Protein AF-A0A060YXT7-F1 (afdb_monomer)

Mean predicted aligned error: 3.17 Å

Solvent-accessible surface area (backbone atoms only — not comparable to full-atom values): 7784 Å² total; per-residue (Å²): 127,69,79,85,50,70,46,75,45,63,70,66,56,77,71,50,42,28,52,47,54,30,53,43,22,72,72,64,29,36,33,35,45,28,42,85,32,51,57,59,64,80,64,92,76,74,60,38,54,66,38,23,59,58,60,94,73,74,46,71,69,54,76,72,32,51,66,27,54,77,49,66,49,76,41,73,62,60,91,90,39,49,91,86,47,39,45,67,60,43,52,62,45,53,52,31,40,49,48,43,72,72,46,60,71,86,78,42,64,51,61,78,76,43,47,66,55,53,52,53,50,45,54,51,39,51,76,70,57,62,62,69,122

Sequence (133 aa):
IPVDTVLHIWKGSPGQIQQELSSITLAGYRVILAAPWYINHIDYGQDWEKYYTIQPLNFTGTEQQKKLVIGGEVCMWGEYVDATNLSPRLWPRASAAGERLWSDERMTSSVIDAFPRLVDFRCRLLRYRVMLI

Foldseek 3Di:
DPLADEAEAQDDDPVVLQVVLAVCLVVVAAYAYANQQALLDDDPDPPLLSLLQDDNQPHDDDPSSSVSDQFYDHDNDPPPDDPVCPQVSCPPSVVSNVCCRPDDSVVRNDPPVVVVVSVVVRVVCVVVVSRDD

Radius of gyration: 16.1 Å; Cα contacts (8 Å, |Δi|>4): 166; chains: 1; bounding box: 44×29×44 Å

Nearest PDB structures (foldseek):
  1np0-assembly1_D  TM=9.816E-01  e=1.703E-13  Homo sapiens
  1o7a-assembly3_E  TM=9.827E-01  e=1.770E-12  Homo sapiens
  2gjx-assembly1_A  TM=9.647E-01  e=1.569E-12  Homo sapiens
  2gjx-assembly1_B  TM=9.795E-01  e=3.425E-12  Homo sapiens
  2gjx-assembly2_C  TM=9.845E-01  e=4.354E-12  Homo sapiens

InterPro domains:
  IPR015883 Beta-hexosaminidase, catalytic domain [PF00728] (4-104)
  IPR017853 Glycoside hydrolase superfamily [SSF51445] (2-130)
  IPR025705 Beta-hexosaminidase [PR00738] (69-85)
  IPR025705 Beta-hexosaminidase [PR00738] (86-103)
  IPR025705 Beta-hexosaminidase [PTHR22600] (4-128)

Secondary structure (DSSP, 8-state):
--TTPEEEE----HHHHHHHHHHHHHTT-EEEE-GGGBTTS--SS-THHHHHT--TT-SS--HHHHTTEEEE--B--STT--TTTHHHHHTTHHHHHHHHHHS-TTTSS-HHHHHHHHHHHHHHHHHTTTT--

Structure (mmCIF, N/CA/C/O backbone):
data_AF-A0A060YXT7-F1
#
_entry.id   AF-A0A060YXT7-F1
#
loop_
_atom_site.group_PDB
_atom_site.id
_atom_site.type_symbol
_atom_site.label_atom_id
_atom_site.label_alt_id
_atom_site.label_comp_id
_atom_site.label_asym_id
_atom_site.label_entity_id
_atom_site.label_seq_id
_atom_site.pdbx_PDB_ins_code
_atom_site.Cartn_x
_atom_site.Cartn_y
_atom_site.Cartn_z
_atom_site.occupancy
_atom_site.B_iso_or_equiv
_atom_site.auth_seq_id
_atom_site.auth_comp_id
_atom_site.auth_asym_id
_atom_site.auth_atom_id
_atom_site.pdbx_PDB_model_num
ATOM 1 N N . ILE A 1 1 ? -25.710 2.274 5.839 1.00 86.2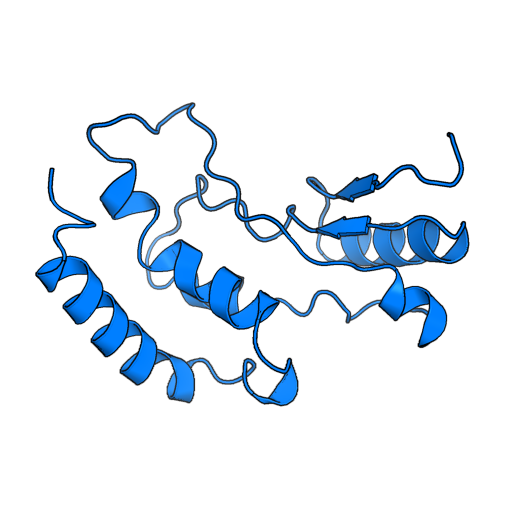5 1 ILE A N 1
ATOM 2 C CA . ILE A 1 1 ? -24.846 1.324 5.101 1.00 86.25 1 ILE A CA 1
ATOM 3 C C . ILE A 1 1 ? -24.914 -0.000 5.861 1.00 86.25 1 ILE A C 1
ATOM 5 O O . ILE A 1 1 ? -24.933 0.071 7.087 1.00 86.25 1 ILE A O 1
ATOM 9 N N . PRO A 1 2 ? -25.065 -1.164 5.205 1.00 94.81 2 PRO A N 1
ATOM 10 C CA . PRO A 1 2 ? -25.041 -2.462 5.887 1.00 94.81 2 PRO A CA 1
ATOM 11 C C . PRO A 1 2 ? -23.785 -2.629 6.752 1.00 94.81 2 PRO A C 1
ATOM 13 O O . PRO A 1 2 ? -22.705 -2.204 6.345 1.00 94.81 2 PRO A O 1
ATOM 16 N N . VAL A 1 3 ? -23.922 -3.224 7.939 1.00 90.81 3 VAL A N 1
ATOM 17 C CA . VAL A 1 3 ? -22.862 -3.277 8.972 1.00 90.81 3 VAL A CA 1
ATOM 18 C C . VAL A 1 3 ? -21.599 -4.029 8.542 1.00 90.81 3 VAL A C 1
ATOM 20 O O . VAL A 1 3 ? -20.523 -3.814 9.087 1.00 90.81 3 VAL A O 1
ATOM 23 N N . ASP A 1 4 ? -21.718 -4.907 7.556 1.00 95.19 4 ASP A N 1
ATOM 24 C CA . ASP A 1 4 ? -20.645 -5.717 6.990 1.00 95.19 4 ASP A CA 1
ATOM 25 C C . ASP A 1 4 ? -19.914 -5.032 5.825 1.00 95.19 4 ASP A C 1
ATOM 27 O O . ASP A 1 4 ? -18.903 -5.556 5.347 1.00 95.19 4 ASP A O 1
ATOM 31 N N . THR A 1 5 ? -20.381 -3.857 5.394 1.00 98.12 5 THR A N 1
ATOM 32 C CA . THR A 1 5 ? -19.780 -3.114 4.282 1.00 98.12 5 THR A CA 1
ATOM 33 C C . THR A 1 5 ? -18.339 -2.728 4.604 1.00 98.12 5 THR A C 1
ATOM 35 O O . THR A 1 5 ? -18.035 -2.226 5.687 1.00 98.12 5 THR A O 1
ATOM 38 N N . VAL A 1 6 ? -17.451 -2.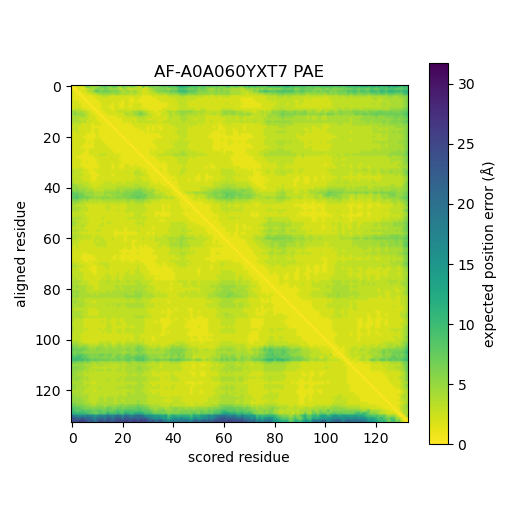939 3.632 1.00 98.12 6 VAL A N 1
ATOM 39 C CA . VAL A 1 6 ? -16.069 -2.457 3.670 1.00 98.12 6 VAL A CA 1
ATOM 40 C C . VAL A 1 6 ? -16.009 -1.127 2.933 1.00 98.12 6 VAL A C 1
ATOM 42 O O . VAL A 1 6 ? -16.436 -1.034 1.783 1.00 98.12 6 VAL A O 1
ATOM 45 N N . LEU A 1 7 ? -15.492 -0.096 3.594 1.00 98.06 7 LEU A N 1
ATOM 46 C CA . LEU A 1 7 ? -15.296 1.214 2.983 1.00 98.06 7 LEU A CA 1
ATOM 47 C C . LEU A 1 7 ? -13.894 1.315 2.379 1.00 98.06 7 LEU A C 1
ATOM 49 O O . LEU A 1 7 ? -12.935 0.751 2.903 1.00 98.06 7 LEU A O 1
ATOM 53 N N . HIS A 1 8 ? -13.776 2.036 1.268 1.00 97.94 8 HIS A N 1
ATOM 54 C CA . HIS A 1 8 ? -12.527 2.175 0.529 1.00 97.94 8 HIS A CA 1
ATOM 55 C C . HIS A 1 8 ? -12.113 3.647 0.450 1.00 97.94 8 HIS A C 1
ATOM 57 O O . HIS A 1 8 ? -12.791 4.448 -0.199 1.00 97.94 8 HIS A O 1
ATOM 63 N N . ILE A 1 9 ? -11.012 4.010 1.115 1.00 97.94 9 ILE A N 1
ATOM 64 C CA . ILE A 1 9 ? -10.499 5.388 1.129 1.00 97.94 9 ILE A CA 1
ATOM 65 C C . ILE A 1 9 ? -9.512 5.560 -0.024 1.00 97.94 9 ILE A C 1
ATOM 67 O O . ILE A 1 9 ? -8.370 5.101 0.039 1.00 97.94 9 ILE A O 1
ATOM 71 N N . TRP A 1 10 ? -9.946 6.270 -1.063 1.00 96.81 10 TRP A N 1
ATOM 72 C CA . TRP A 1 10 ? -9.173 6.491 -2.290 1.00 96.81 10 TRP A CA 1
ATOM 73 C C . TRP A 1 10 ? -8.783 7.960 -2.530 1.00 96.81 10 TRP A C 1
ATOM 75 O O . TRP A 1 10 ? -8.006 8.257 -3.432 1.00 96.81 10 TRP A O 1
ATOM 85 N N . LYS A 1 11 ? -9.286 8.894 -1.714 1.00 93.94 11 LYS A N 1
ATOM 86 C CA . LYS A 1 11 ? -9.037 10.336 -1.838 1.00 93.94 11 LYS A CA 1
ATOM 87 C C . LYS A 1 11 ? -8.760 10.955 -0.470 1.00 93.94 11 LYS A C 1
ATOM 89 O O . LYS A 1 11 ? -9.291 10.500 0.532 1.00 93.94 11 LYS A O 1
ATOM 94 N N . GLY A 1 12 ? -7.984 12.034 -0.459 1.00 93.94 12 GLY A N 1
ATOM 95 C CA . GLY A 1 12 ? -7.776 12.889 0.708 1.00 93.94 12 GLY A CA 1
ATOM 96 C C . GLY A 1 12 ? -6.316 13.303 0.850 1.00 93.94 12 GLY A C 1
ATOM 97 O O . GLY A 1 12 ? -5.416 12.615 0.376 1.00 93.94 12 GLY A O 1
ATOM 98 N N . SER A 1 13 ? -6.072 14.439 1.499 1.00 94.75 13 SER A N 1
ATOM 99 C CA . SER A 1 13 ? -4.741 14.761 2.018 1.00 94.75 13 SER A CA 1
ATOM 100 C C . SER A 1 13 ? -4.390 13.834 3.195 1.00 94.75 13 SER A C 1
ATOM 102 O O . SER A 1 13 ? -5.297 13.243 3.786 1.00 94.75 13 SER A O 1
ATOM 104 N N . PRO A 1 14 ? -3.112 13.721 3.605 1.00 92.81 14 PRO A N 1
ATOM 105 C CA . PRO A 1 14 ? -2.725 12.856 4.724 1.00 92.81 14 PRO A CA 1
ATOM 106 C C . PRO A 1 14 ? -3.550 13.077 6.003 1.00 92.81 14 PRO A C 1
ATOM 108 O O . PRO A 1 14 ? -4.004 12.116 6.616 1.00 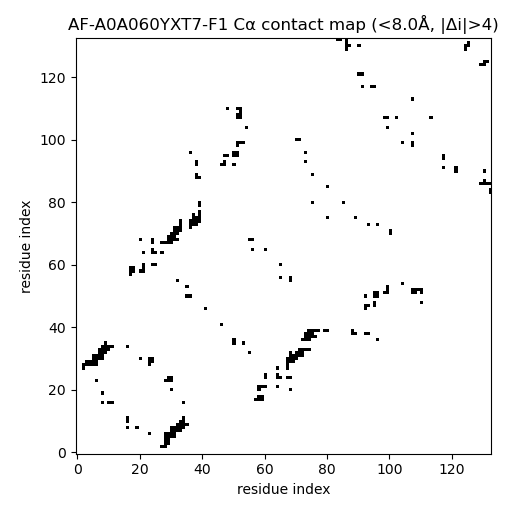92.81 14 PRO A O 1
ATOM 111 N N . GLY A 1 15 ? -3.829 14.335 6.366 1.00 94.62 15 GLY A N 1
ATOM 112 C CA . GLY A 1 15 ? -4.661 14.649 7.533 1.00 94.62 15 GLY A CA 1
ATOM 113 C C . GLY A 1 15 ? -6.133 14.261 7.358 1.00 94.62 15 GLY A C 1
ATOM 114 O O . GLY A 1 15 ? -6.757 13.783 8.301 1.00 94.62 15 GLY A O 1
ATOM 115 N N . GLN A 1 16 ? -6.683 14.408 6.148 1.00 96.88 16 GLN A N 1
ATOM 116 C CA . GLN A 1 16 ? -8.056 13.983 5.847 1.00 96.88 16 GLN A CA 1
ATOM 117 C C . GLN A 1 16 ? -8.188 12.459 5.904 1.00 96.88 16 GLN A C 1
ATOM 119 O O . GLN A 1 16 ? -9.132 11.958 6.503 1.00 96.88 16 GLN A O 1
ATOM 124 N N . ILE A 1 17 ? -7.206 11.730 5.367 1.00 97.12 17 ILE A N 1
ATOM 125 C CA . ILE A 1 17 ? -7.165 10.263 5.414 1.00 97.12 17 ILE A CA 1
ATOM 126 C C . ILE A 1 17 ? -7.178 9.775 6.866 1.00 97.12 17 ILE A C 1
ATOM 128 O O . ILE A 1 17 ? -7.953 8.888 7.210 1.00 97.12 17 ILE A O 1
ATOM 132 N N . GLN A 1 18 ? -6.366 10.375 7.742 1.00 97.12 18 GLN A N 1
ATOM 133 C CA . GLN A 1 18 ? -6.333 10.015 9.165 1.00 97.12 18 GLN A CA 1
ATOM 134 C C . GLN A 1 18 ? -7.671 10.282 9.867 1.00 97.12 18 GLN A C 1
ATOM 136 O O . GLN A 1 18 ? -8.136 9.458 10.659 1.00 97.12 18 GLN A O 1
ATOM 141 N N . GLN A 1 19 ? -8.305 11.419 9.573 1.00 97.56 19 GLN A N 1
ATOM 142 C CA . GLN A 1 19 ? -9.622 11.764 10.117 1.00 97.56 19 GLN A CA 1
ATOM 143 C C . GLN A 1 19 ? -10.712 10.803 9.629 1.00 97.56 19 GLN A C 1
ATOM 145 O O . GLN A 1 19 ? -11.580 10.400 10.408 1.00 97.56 19 GLN A O 1
ATOM 150 N N . GLU A 1 20 ? -10.657 10.407 8.359 1.00 97.62 20 GLU A N 1
ATOM 151 C CA . GLU A 1 20 ? -11.619 9.497 7.746 1.00 97.62 20 GLU A CA 1
ATOM 152 C C . GLU A 1 20 ? -11.447 8.066 8.268 1.00 97.62 20 GLU A C 1
ATOM 154 O O . GLU A 1 20 ? -12.431 7.453 8.676 1.00 97.62 20 GLU A O 1
ATOM 159 N N . LEU A 1 21 ? -10.206 7.581 8.405 1.00 98.00 21 LEU A N 1
ATOM 160 C CA . LEU A 1 21 ? -9.894 6.320 9.090 1.00 98.00 21 LEU A CA 1
ATOM 161 C C . LEU A 1 21 ? -10.443 6.308 10.521 1.00 98.00 21 LEU A C 1
ATOM 163 O O . LEU A 1 21 ? -11.116 5.355 10.917 1.00 98.00 21 LEU A O 1
ATOM 167 N N . SER A 1 22 ? -10.212 7.378 11.288 1.00 98.12 22 SER A N 1
ATOM 168 C CA . SER A 1 22 ? -10.730 7.496 12.656 1.00 98.12 22 SER A CA 1
ATOM 169 C C . SER A 1 22 ? -12.261 7.436 12.686 1.00 98.12 22 SER A C 1
ATOM 171 O O . SER A 1 22 ? -12.838 6.652 13.438 1.00 98.12 22 SER A O 1
ATOM 173 N N . SER A 1 23 ? -12.925 8.192 11.809 1.00 97.88 23 SER A N 1
ATOM 174 C CA . SER A 1 23 ? -14.389 8.286 11.752 1.00 97.88 23 SER A CA 1
ATOM 175 C C . SER A 1 23 ? -15.047 6.973 11.312 1.00 97.88 23 SER A C 1
ATOM 177 O O . SER A 1 23 ? -16.016 6.526 11.927 1.00 97.88 23 SER A O 1
ATOM 179 N N . ILE A 1 24 ? -14.501 6.322 10.282 1.00 97.56 24 ILE A N 1
ATOM 180 C CA . ILE A 1 24 ? -15.011 5.057 9.735 1.00 97.56 24 ILE A CA 1
ATOM 181 C C . ILE A 1 24 ? -14.875 3.925 10.753 1.00 97.56 24 ILE A C 1
ATOM 183 O O . ILE A 1 24 ? -15.833 3.189 11.006 1.00 97.56 24 ILE A O 1
ATOM 187 N N . THR A 1 25 ? -13.698 3.810 11.370 1.00 98.00 25 THR A N 1
ATOM 188 C CA . THR A 1 25 ? -13.435 2.765 12.365 1.00 98.00 25 THR A CA 1
ATOM 189 C C . THR A 1 25 ? -14.175 3.028 13.677 1.00 98.00 25 THR A C 1
ATOM 191 O O . THR A 1 25 ? -14.613 2.077 14.320 1.00 98.00 25 THR A O 1
ATOM 194 N N . LEU A 1 26 ? -14.398 4.294 14.066 1.00 97.88 26 LEU A N 1
ATOM 195 C CA . LEU A 1 26 ? -15.266 4.653 15.199 1.00 97.88 26 LEU A CA 1
ATOM 196 C C . LEU A 1 26 ? -16.719 4.227 14.962 1.00 97.88 26 LEU A C 1
ATOM 198 O O . LEU A 1 26 ? -17.384 3.760 15.882 1.00 97.88 26 LEU A O 1
ATOM 202 N N . ALA A 1 27 ? -17.192 4.345 13.722 1.00 97.00 27 ALA A N 1
ATOM 203 C CA . ALA A 1 27 ? -18.511 3.874 13.312 1.00 97.00 27 ALA A CA 1
ATOM 204 C C . ALA A 1 27 ? -18.603 2.338 13.170 1.00 97.00 27 ALA A C 1
ATOM 206 O O . ALA A 1 27 ? -19.678 1.821 12.871 1.00 97.00 27 ALA A O 1
ATOM 207 N N . GLY A 1 28 ? -17.505 1.606 13.404 1.00 97.50 28 GLY A N 1
ATOM 208 C CA . GLY A 1 28 ? -17.469 0.142 13.435 1.00 97.50 28 GLY A CA 1
ATOM 209 C C . GLY A 1 28 ? -17.305 -0.536 12.073 1.00 97.50 28 GLY A C 1
ATOM 210 O O . GLY A 1 28 ? -17.425 -1.758 11.994 1.00 97.50 28 GLY A O 1
ATOM 211 N N . TYR A 1 29 ? -17.020 0.216 11.008 1.00 98.38 29 TYR A N 1
ATOM 212 C CA . TYR A 1 29 ? -16.846 -0.351 9.670 1.00 98.38 29 TYR A CA 1
ATOM 213 C C . TYR A 1 29 ? -15.400 -0.762 9.410 1.00 98.38 29 TYR A C 1
ATOM 215 O O . TYR A 1 29 ? -14.449 -0.119 9.860 1.00 98.38 29 TYR A O 1
ATOM 223 N N . ARG A 1 30 ? -15.246 -1.824 8.617 1.00 98.38 30 ARG A N 1
ATOM 224 C CA . ARG A 1 30 ? -13.949 -2.232 8.070 1.00 98.38 30 ARG A CA 1
ATOM 225 C C . ARG A 1 30 ? -13.543 -1.298 6.939 1.00 98.38 30 ARG A C 1
ATOM 227 O O . ARG A 1 30 ? -14.400 -0.815 6.196 1.00 98.38 30 ARG A O 1
ATOM 234 N N . VAL A 1 31 ? -12.242 -1.088 6.779 1.00 98.19 31 VAL A N 1
ATOM 235 C CA . VAL A 1 31 ? -11.707 -0.140 5.801 1.00 98.19 31 VAL A CA 1
ATOM 236 C C . VAL A 1 31 ? -10.467 -0.664 5.084 1.00 98.19 31 VAL A C 1
ATOM 238 O O . VAL A 1 31 ? -9.613 -1.317 5.688 1.00 98.19 31 VAL A O 1
ATOM 241 N N . ILE A 1 32 ? -10.382 -0.358 3.791 1.00 98.19 32 ILE A N 1
ATOM 242 C CA . ILE A 1 32 ? -9.211 -0.557 2.932 1.00 98.19 32 ILE A CA 1
ATOM 243 C C . ILE A 1 32 ? -8.686 0.824 2.521 1.00 98.19 32 ILE A C 1
ATOM 245 O O . ILE A 1 32 ? -9.463 1.711 2.150 1.00 98.19 32 ILE A O 1
ATOM 249 N N . LEU A 1 33 ? -7.368 1.011 2.598 1.00 98.06 33 LEU A N 1
ATOM 250 C CA . LEU A 1 33 ? -6.693 2.259 2.240 1.00 98.06 33 LEU A CA 1
ATOM 251 C C . LEU A 1 33 ? -6.028 2.157 0.860 1.00 98.06 33 LEU A C 1
ATOM 253 O O . LEU A 1 33 ? -5.189 1.289 0.651 1.00 98.06 33 LEU A O 1
ATOM 257 N N . ALA A 1 34 ? -6.325 3.083 -0.049 1.00 97.56 34 ALA A N 1
ATOM 258 C CA . ALA A 1 34 ? -5.658 3.174 -1.354 1.00 97.56 34 ALA A CA 1
ATOM 259 C C . ALA A 1 34 ? -5.131 4.567 -1.697 1.00 97.56 34 ALA A C 1
ATOM 261 O O . ALA A 1 34 ? -4.216 4.688 -2.508 1.00 97.56 34 ALA A O 1
ATOM 262 N N . ALA A 1 35 ? -5.675 5.620 -1.076 1.00 96.88 35 ALA A N 1
ATOM 263 C CA . ALA A 1 35 ? -5.357 7.011 -1.408 1.00 96.88 35 ALA A CA 1
ATOM 264 C C . ALA A 1 35 ? -3.843 7.328 -1.515 1.00 96.88 35 ALA A C 1
ATOM 266 O O . ALA A 1 35 ? -3.461 8.045 -2.439 1.00 96.88 35 ALA A O 1
ATOM 267 N N . PRO A 1 36 ? -2.952 6.793 -0.651 1.00 96.19 36 PRO A N 1
ATOM 268 C CA . PRO A 1 36 ? -1.511 7.047 -0.758 1.00 96.19 36 PRO A CA 1
ATOM 269 C C . PRO A 1 36 ? -0.789 6.254 -1.861 1.00 96.19 36 PRO A C 1
ATOM 271 O O . PRO A 1 36 ? 0.356 6.568 -2.185 1.00 96.19 36 PRO A O 1
ATOM 274 N N . TRP A 1 37 ? -1.415 5.217 -2.423 1.00 97.31 37 TRP A N 1
ATOM 275 C CA . TRP A 1 37 ? -0.799 4.256 -3.347 1.00 97.31 37 TRP A CA 1
ATOM 276 C C . TRP A 1 37 ? -1.341 4.372 -4.776 1.00 97.31 37 TRP A C 1
ATOM 278 O O . TRP A 1 37 ? -1.515 3.380 -5.485 1.00 97.31 37 TRP A O 1
ATOM 288 N N . TYR A 1 38 ? -1.572 5.607 -5.221 1.00 96.75 38 TYR A N 1
ATOM 289 C CA . TYR A 1 38 ? -1.888 5.931 -6.612 1.00 96.75 38 TYR A CA 1
ATOM 290 C C . TYR A 1 38 ? -0.603 6.009 -7.432 1.00 96.75 38 TYR A C 1
ATOM 292 O O . TYR A 1 38 ? -0.001 7.067 -7.605 1.00 96.75 38 TYR A O 1
ATOM 300 N N . ILE A 1 39 ? -0.160 4.860 -7.930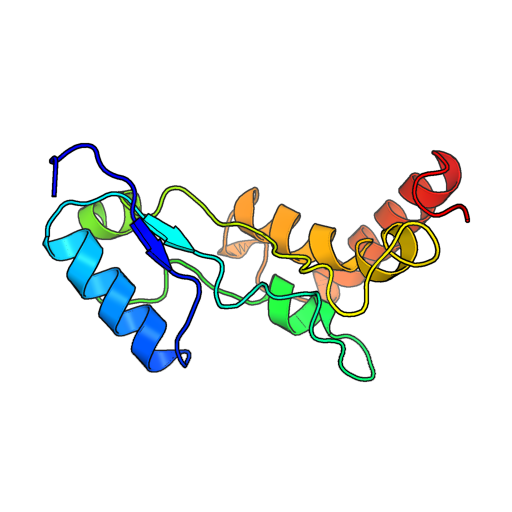 1.00 96.19 39 ILE A N 1
ATOM 301 C CA . ILE A 1 39 ? 1.116 4.745 -8.643 1.00 96.19 39 ILE A CA 1
ATOM 302 C C . ILE A 1 39 ? 1.003 5.102 -10.130 1.00 96.19 39 ILE A C 1
ATOM 304 O O . ILE A 1 39 ? 2.021 5.223 -10.812 1.00 96.19 39 ILE A O 1
ATOM 308 N N . ASN A 1 40 ? -0.205 5.317 -10.657 1.00 94.38 40 ASN A N 1
ATOM 309 C CA . ASN A 1 40 ? -0.389 5.950 -11.968 1.00 94.38 40 ASN A CA 1
ATOM 310 C C . ASN A 1 40 ? 0.161 7.391 -11.991 1.00 94.38 40 ASN A C 1
ATOM 312 O O . ASN A 1 40 ? 0.577 7.859 -13.051 1.00 94.38 40 ASN A O 1
ATOM 316 N N . HIS A 1 41 ? 0.232 8.059 -10.832 1.00 93.81 41 HIS A N 1
ATOM 317 C CA . HIS A 1 41 ? 0.916 9.339 -10.669 1.00 93.81 41 HIS A CA 1
ATOM 318 C C . HIS A 1 41 ? 2.425 9.072 -10.587 1.00 93.81 41 HIS A C 1
ATOM 320 O O 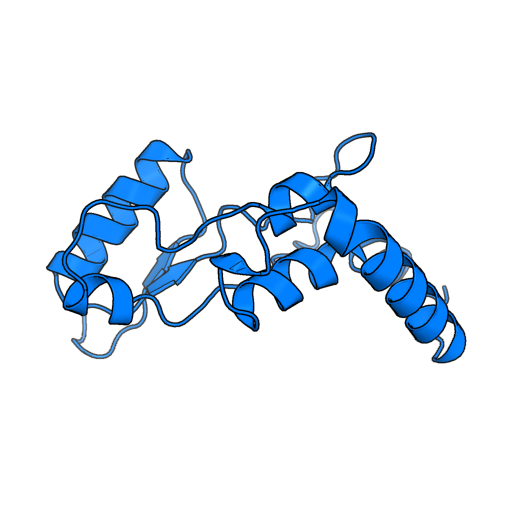. HIS A 1 41 ? 2.912 8.473 -9.627 1.00 93.81 41 HIS A O 1
ATOM 326 N N . ILE A 1 42 ? 3.158 9.473 -11.625 1.00 93.06 42 ILE A N 1
ATOM 327 C CA . ILE A 1 42 ? 4.611 9.306 -11.698 1.00 93.06 42 ILE A CA 1
ATOM 328 C C . ILE A 1 42 ? 5.310 10.593 -11.261 1.00 93.06 42 ILE A C 1
ATOM 330 O O . ILE A 1 42 ? 4.926 11.678 -11.689 1.00 93.06 42 ILE A O 1
ATOM 334 N N . ASP A 1 43 ? 6.358 10.450 -10.455 1.00 93.00 43 ASP A N 1
ATOM 335 C CA . ASP A 1 43 ? 7.245 11.539 -10.046 1.00 93.00 43 ASP A CA 1
ATOM 336 C C . ASP A 1 43 ? 8.687 11.204 -10.444 1.00 93.00 43 ASP A C 1
ATOM 338 O O . ASP A 1 43 ? 9.054 10.036 -10.591 1.00 93.00 43 ASP A O 1
ATOM 342 N N . TYR A 1 44 ? 9.522 12.227 -10.622 1.00 94.00 44 TYR A N 1
ATOM 343 C CA . TYR A 1 44 ? 10.941 12.024 -10.904 1.00 94.00 44 TYR A CA 1
ATOM 344 C C . TYR A 1 44 ? 11.682 11.480 -9.671 1.00 94.00 44 TYR A C 1
ATOM 346 O O . TYR A 1 44 ? 11.512 11.985 -8.563 1.00 94.00 44 TYR A O 1
ATOM 354 N N . GLY A 1 45 ? 12.564 10.497 -9.877 1.00 94.31 45 GLY A N 1
ATOM 355 C CA . GLY A 1 45 ? 13.400 9.914 -8.825 1.00 94.31 45 GLY A CA 1
ATOM 356 C C . GLY A 1 45 ? 12.826 8.629 -8.221 1.00 94.31 45 GLY A C 1
ATOM 357 O O . GLY A 1 45 ? 12.217 7.818 -8.915 1.00 94.31 45 GLY A O 1
ATOM 358 N N . GLN A 1 46 ? 13.086 8.411 -6.930 1.00 94.50 46 GLN A N 1
ATOM 359 C CA . GLN A 1 46 ? 12.727 7.189 -6.202 1.00 94.50 46 GLN A CA 1
ATOM 360 C C . GLN A 1 46 ? 11.368 7.324 -5.507 1.00 94.50 46 GLN A C 1
ATOM 362 O O . GLN A 1 46 ? 11.250 7.324 -4.285 1.00 94.50 46 GLN A O 1
ATOM 367 N N . ASP A 1 47 ? 10.308 7.421 -6.301 1.00 95.62 47 ASP A N 1
ATOM 368 C CA . ASP A 1 47 ? 8.938 7.565 -5.799 1.00 95.62 47 ASP A CA 1
ATOM 369 C C . ASP A 1 47 ? 8.415 6.306 -5.068 1.00 95.62 47 ASP A C 1
ATOM 371 O O . ASP A 1 47 ? 7.371 6.346 -4.429 1.00 95.62 47 ASP A O 1
ATOM 375 N N . TRP A 1 48 ? 9.136 5.182 -5.105 1.00 96.50 48 TRP A N 1
ATOM 376 C CA . TRP A 1 48 ? 8.795 3.993 -4.322 1.00 96.50 48 TRP A CA 1
ATOM 377 C C . TRP A 1 48 ? 8.953 4.215 -2.808 1.00 96.50 48 TRP A C 1
ATOM 379 O O . TRP A 1 48 ? 8.231 3.602 -2.018 1.00 96.50 48 TRP A O 1
ATOM 389 N N . GLU A 1 49 ? 9.845 5.123 -2.398 1.00 95.94 49 GLU A N 1
ATOM 390 C CA . GLU A 1 49 ? 10.140 5.418 -0.990 1.00 95.94 49 GLU A CA 1
ATOM 391 C C . GLU A 1 49 ? 8.919 6.003 -0.267 1.00 95.94 49 GLU A C 1
ATOM 393 O O . GLU A 1 49 ? 8.605 5.608 0.862 1.00 95.94 49 GLU A O 1
ATOM 398 N N . LYS A 1 50 ? 8.167 6.889 -0.941 1.00 94.25 50 LYS A N 1
ATOM 399 C CA . LYS A 1 50 ? 6.913 7.440 -0.399 1.00 94.25 50 LYS A CA 1
ATOM 400 C C . LYS A 1 50 ? 5.854 6.356 -0.209 1.00 94.25 50 LYS A C 1
ATOM 402 O O . LYS A 1 50 ? 5.141 6.402 0.783 1.00 94.25 50 LYS A O 1
ATOM 407 N N . TYR A 1 51 ? 5.770 5.359 -1.096 1.00 95.56 51 TYR A N 1
ATOM 408 C CA . TYR A 1 51 ? 4.807 4.258 -0.957 1.00 95.56 51 TYR A CA 1
ATOM 409 C C . TYR A 1 51 ? 5.200 3.300 0.172 1.00 95.56 51 TYR A C 1
ATOM 411 O O . TYR A 1 51 ? 4.326 2.793 0.877 1.00 95.56 51 TYR A O 1
ATOM 419 N N . TYR A 1 52 ? 6.503 3.066 0.347 1.00 96.69 52 TYR A N 1
ATOM 420 C CA . TYR A 1 52 ? 7.052 2.179 1.372 1.00 96.69 52 TYR A CA 1
ATOM 421 C C . TYR A 1 52 ? 6.855 2.722 2.794 1.00 96.69 52 TYR A C 1
ATOM 423 O O . TYR A 1 52 ? 6.587 1.964 3.725 1.00 96.69 52 TYR A O 1
ATOM 431 N N . THR A 1 53 ? 6.969 4.040 2.973 1.00 94.56 53 THR A N 1
ATOM 432 C CA . THR A 1 53 ? 6.966 4.702 4.292 1.00 94.56 53 THR A CA 1
ATOM 433 C C . THR A 1 53 ? 5.574 5.059 4.823 1.00 94.56 53 THR A C 1
ATOM 435 O O . THR A 1 53 ? 5.461 5.518 5.959 1.00 94.56 53 THR A O 1
ATOM 438 N N . ILE A 1 54 ? 4.505 4.811 4.057 1.00 94.31 54 ILE A N 1
ATOM 439 C CA . ILE A 1 54 ? 3.121 4.991 4.526 1.00 94.31 54 ILE A CA 1
ATOM 440 C C . ILE A 1 54 ? 2.853 4.112 5.748 1.00 94.31 54 ILE A C 1
ATOM 442 O O . ILE A 1 54 ? 3.105 2.914 5.714 1.00 94.31 54 ILE A O 1
ATOM 446 N N . GLN A 1 55 ? 2.273 4.698 6.797 1.00 94.19 55 GLN A N 1
ATOM 447 C CA . GLN A 1 55 ? 1.831 3.998 8.007 1.00 94.19 55 GLN A CA 1
ATOM 448 C C . GLN A 1 55 ? 0.295 4.022 8.083 1.00 94.19 55 GLN A C 1
ATOM 450 O O . GLN A 1 55 ? -0.278 5.015 8.542 1.00 94.19 55 GLN A O 1
ATOM 455 N N . PRO A 1 56 ? -0.407 2.966 7.626 1.00 94.12 56 PRO A N 1
ATOM 456 C CA . PRO A 1 56 ? -1.873 2.949 7.549 1.00 94.12 56 PRO A CA 1
ATOM 457 C C . PRO A 1 56 ? -2.565 3.066 8.910 1.00 94.12 56 PRO A C 1
ATOM 459 O O . PRO A 1 56 ? -3.715 3.490 8.987 1.00 94.12 56 PRO A O 1
ATOM 462 N N . LEU A 1 57 ? -1.869 2.688 9.986 1.00 95.50 57 LEU A N 1
ATOM 463 C CA . LEU A 1 57 ? -2.395 2.696 11.352 1.00 95.50 57 LEU A CA 1
ATOM 464 C C . LEU A 1 57 ? -2.043 3.973 12.131 1.00 95.50 57 LEU A C 1
ATOM 466 O O . LEU A 1 57 ? -2.407 4.095 13.304 1.00 95.50 57 LEU A O 1
ATOM 470 N N . ASN A 1 58 ? -1.365 4.932 11.491 1.00 94.50 58 ASN A N 1
ATOM 471 C CA . ASN A 1 58 ? -0.993 6.209 12.093 1.00 94.50 58 ASN A CA 1
ATOM 472 C C . ASN A 1 58 ? -2.166 7.206 12.061 1.00 94.50 58 ASN A C 1
ATOM 474 O O . ASN A 1 58 ? -2.139 8.204 11.340 1.00 94.50 58 ASN A O 1
ATOM 478 N N . PHE A 1 59 ? -3.218 6.906 12.824 1.00 96.75 59 PHE A N 1
ATOM 479 C CA . PHE A 1 59 ? -4.374 7.773 13.052 1.00 96.75 59 PHE A CA 1
ATOM 480 C C . PHE A 1 59 ? -4.864 7.656 14.504 1.00 96.75 59 PHE A C 1
ATOM 482 O O . PHE A 1 59 ? -4.558 6.692 15.211 1.00 96.75 59 PHE A O 1
ATOM 489 N N . THR A 1 60 ? -5.643 8.638 14.961 1.00 97.56 60 THR A N 1
ATOM 490 C CA . THR A 1 60 ? -6.220 8.635 16.313 1.00 97.56 60 THR A CA 1
ATOM 491 C C . THR A 1 60 ? -7.324 7.584 16.426 1.00 97.56 60 THR A C 1
ATOM 493 O O . THR A 1 60 ? -8.384 7.723 15.815 1.00 97.56 60 THR A O 1
ATOM 496 N N . GLY A 1 61 ? -7.103 6.554 17.239 1.00 97.12 61 GLY A N 1
ATOM 497 C CA . GLY A 1 61 ? -8.080 5.501 17.508 1.00 97.12 61 GLY A CA 1
ATOM 498 C C . GLY A 1 61 ? -7.550 4.456 18.490 1.00 97.12 61 GLY A C 1
ATOM 499 O O . GLY A 1 61 ? -6.345 4.371 18.737 1.00 97.12 61 GLY A O 1
ATOM 500 N N . THR A 1 62 ? -8.455 3.667 19.063 1.00 98.19 62 THR A N 1
ATOM 501 C CA . THR A 1 62 ? -8.117 2.525 19.923 1.00 98.19 62 THR A CA 1
ATOM 502 C C . THR A 1 62 ? -7.500 1.380 19.118 1.00 98.19 62 THR A C 1
ATOM 504 O O . THR A 1 62 ? -7.643 1.296 17.897 1.00 98.19 62 THR A O 1
ATOM 507 N N . GLU A 1 63 ? -6.862 0.431 19.801 1.00 97.19 63 GLU A N 1
ATOM 508 C CA . GLU A 1 63 ? -6.333 -0.776 19.153 1.00 97.19 63 GLU A CA 1
ATOM 509 C C . GLU A 1 63 ? -7.440 -1.616 18.491 1.00 97.19 63 GLU A C 1
ATOM 511 O O . GLU A 1 63 ? -7.211 -2.259 17.470 1.00 97.19 63 GLU A O 1
ATOM 516 N N . GLN A 1 64 ? -8.668 -1.586 19.021 1.00 97.75 64 GLN A N 1
ATOM 517 C CA . GLN A 1 64 ? -9.833 -2.221 18.399 1.00 97.75 64 GLN A CA 1
ATOM 518 C C . GLN A 1 64 ? -10.239 -1.518 17.100 1.00 97.75 64 GLN A C 1
ATOM 520 O O . GLN A 1 64 ? -10.542 -2.198 16.124 1.00 97.75 64 GLN A O 1
ATOM 525 N N . GLN A 1 65 ? -10.198 -0.182 17.062 1.00 98.12 65 GLN A N 1
ATOM 526 C CA . GLN A 1 65 ? -10.456 0.580 15.837 1.00 98.12 65 GLN A CA 1
ATOM 527 C C . GLN A 1 65 ? -9.397 0.295 14.769 1.00 98.12 65 GLN A C 1
ATOM 529 O O . GLN A 1 65 ? -9.739 0.045 13.618 1.00 98.12 65 GLN A O 1
ATOM 534 N N . LYS A 1 66 ? -8.114 0.250 15.145 1.00 97.56 66 LYS A N 1
ATOM 535 C CA . LYS A 1 66 ? -7.020 -0.055 14.207 1.00 97.56 66 LYS A CA 1
ATOM 536 C C . LYS A 1 66 ? -7.148 -1.436 13.563 1.00 97.56 66 LYS A C 1
ATOM 538 O O . LYS A 1 66 ? -6.831 -1.580 12.390 1.00 97.56 66 LYS A O 1
ATOM 543 N N . LYS A 1 67 ? -7.693 -2.430 14.277 1.00 97.50 67 LYS A N 1
ATOM 544 C CA . LYS A 1 67 ? -7.982 -3.771 13.726 1.00 97.50 67 LYS A CA 1
ATOM 545 C C . LYS A 1 67 ? -9.051 -3.783 12.628 1.00 97.50 67 LYS A C 1
ATOM 547 O O . LYS A 1 67 ? -9.163 -4.779 11.919 1.00 97.50 67 LYS A O 1
ATOM 552 N N . LEU A 1 68 ? -9.845 -2.719 12.490 1.00 98.19 68 LEU A N 1
ATOM 553 C CA . LEU A 1 68 ? -10.820 -2.584 11.404 1.00 98.19 68 LEU A CA 1
ATOM 554 C C . LEU A 1 68 ? -10.176 -2.120 10.089 1.00 98.19 68 LEU A C 1
ATOM 556 O O . LEU A 1 68 ? -10.816 -2.215 9.041 1.00 98.19 68 LEU A O 1
ATOM 560 N N . VAL A 1 69 ? -8.920 -1.664 10.113 1.00 97.88 69 VAL A N 1
ATOM 561 C CA . VAL A 1 69 ? -8.124 -1.461 8.898 1.00 97.88 69 VAL A CA 1
ATOM 562 C C . VAL A 1 69 ? -7.626 -2.825 8.434 1.00 97.88 69 VAL A C 1
ATOM 564 O O . VAL A 1 69 ? -6.743 -3.418 9.050 1.00 97.88 69 VAL A O 1
ATOM 567 N N . ILE A 1 70 ? -8.222 -3.345 7.363 1.00 97.69 70 ILE A N 1
ATOM 568 C CA . ILE A 1 70 ? -7.994 -4.730 6.917 1.00 97.69 70 ILE A CA 1
ATOM 569 C C . ILE A 1 70 ? -6.956 -4.851 5.797 1.00 97.69 70 ILE A C 1
ATOM 571 O O . ILE A 1 70 ? -6.663 -5.959 5.356 1.00 97.69 70 ILE A O 1
ATOM 575 N N . GLY A 1 71 ? -6.399 -3.732 5.335 1.00 96.94 71 GLY A N 1
ATOM 576 C CA . GLY A 1 71 ? -5.339 -3.719 4.336 1.00 96.94 71 GLY A CA 1
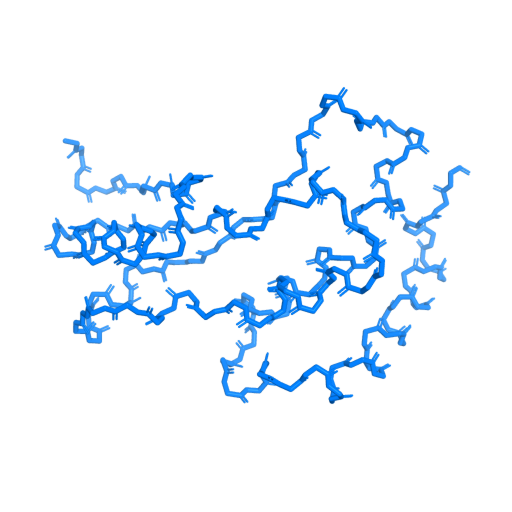ATOM 577 C C . GLY A 1 71 ? -5.372 -2.473 3.465 1.00 96.94 71 GLY A C 1
ATOM 578 O O . GLY A 1 71 ? -5.841 -1.406 3.872 1.00 96.94 71 GLY A O 1
ATOM 579 N N . GLY A 1 72 ? -4.872 -2.630 2.246 1.00 97.56 72 GLY A N 1
ATOM 580 C CA . GLY A 1 72 ? -4.788 -1.557 1.277 1.00 97.56 72 GLY A CA 1
ATOM 581 C C . GLY A 1 72 ? -4.663 -2.049 -0.151 1.00 97.56 72 GLY A C 1
ATOM 582 O O . GLY A 1 72 ? -4.419 -3.231 -0.393 1.00 97.56 72 GLY A O 1
ATOM 583 N N . GLU A 1 73 ? -4.826 -1.122 -1.085 1.00 98.19 73 GLU A N 1
ATOM 584 C CA . GLU A 1 73 ? -4.748 -1.388 -2.516 1.00 98.19 73 GLU A CA 1
ATOM 585 C C . GLU A 1 73 ? -3.773 -0.430 -3.189 1.00 98.19 73 GLU A C 1
ATOM 587 O O . GLU A 1 73 ? -3.678 0.749 -2.850 1.00 98.19 73 GLU A O 1
ATOM 592 N N . VAL A 1 74 ? -3.047 -0.960 -4.170 1.00 97.94 74 VAL A N 1
ATOM 593 C CA . VAL A 1 74 ? -2.167 -0.185 -5.039 1.00 97.94 74 VAL A CA 1
ATOM 594 C C . VAL A 1 74 ? -2.910 0.061 -6.343 1.00 97.94 74 VAL A C 1
ATOM 596 O O . VAL A 1 74 ? -3.235 -0.887 -7.058 1.00 97.94 74 VAL A O 1
ATOM 599 N N . CYS A 1 75 ? -3.175 1.323 -6.666 1.00 97.69 75 CYS A N 1
ATOM 600 C CA . CYS A 1 75 ? -4.014 1.678 -7.804 1.00 97.69 75 CYS A CA 1
ATOM 601 C C . CYS A 1 75 ? -3.175 2.098 -9.014 1.00 97.69 75 CYS A C 1
ATOM 603 O O . CYS A 1 75 ? -2.364 3.025 -8.945 1.00 97.69 75 CYS A O 1
ATOM 605 N N . MET A 1 76 ? -3.430 1.443 -10.148 1.00 97.56 76 MET A N 1
ATOM 606 C CA . MET A 1 76 ? -2.897 1.806 -11.458 1.00 97.56 76 MET A CA 1
ATOM 607 C C . MET A 1 76 ? -4.059 2.114 -12.404 1.00 97.56 76 MET A C 1
ATOM 609 O O . MET A 1 76 ? -4.594 1.220 -13.056 1.00 97.56 76 MET A O 1
ATOM 613 N N . TRP A 1 77 ? -4.467 3.378 -12.450 1.00 97.69 77 TRP A N 1
ATOM 614 C CA . TRP A 1 77 ? -5.495 3.839 -13.379 1.00 97.69 77 TRP A CA 1
ATOM 615 C C . TRP A 1 77 ? -4.969 3.934 -14.821 1.00 97.69 77 TRP A C 1
ATOM 617 O O . TRP A 1 77 ? -3.778 4.152 -15.058 1.00 97.69 77 TRP A O 1
ATOM 627 N N . GLY A 1 78 ? -5.868 3.706 -15.780 1.00 98.00 78 GLY A N 1
ATOM 628 C CA . GLY A 1 78 ? -5.546 3.442 -17.185 1.00 98.00 78 GLY A CA 1
ATOM 629 C C . GLY A 1 78 ? -5.444 4.665 -18.097 1.00 98.00 78 GLY A C 1
ATOM 630 O O . GLY A 1 78 ? -5.248 4.490 -19.293 1.00 98.00 78 GLY A O 1
ATOM 631 N N . GLU A 1 79 ? -5.575 5.898 -17.597 1.00 98.12 79 GLU A N 1
ATOM 632 C CA . GLU A 1 79 ? -5.635 7.100 -18.451 1.00 98.12 79 GLU A CA 1
ATOM 633 C C . GLU A 1 79 ? -4.377 7.279 -19.312 1.00 98.12 79 GLU A C 1
ATOM 635 O O . GLU A 1 79 ? -4.454 7.756 -20.442 1.00 98.12 79 GLU A O 1
ATOM 640 N N . TYR A 1 80 ? -3.221 6.873 -18.779 1.00 96.56 80 TYR A N 1
ATOM 641 C CA . TYR A 1 80 ? -1.915 6.933 -19.449 1.00 96.56 80 TYR A CA 1
ATOM 642 C C . TYR A 1 80 ? -1.191 5.581 -19.442 1.00 96.56 80 TYR A C 1
ATOM 644 O O . TYR A 1 80 ? 0.033 5.525 -19.625 1.00 96.56 80 TYR A O 1
ATOM 652 N N . VAL A 1 81 ? -1.925 4.507 -19.146 1.00 97.25 81 VAL A N 1
ATOM 653 C CA . VAL A 1 81 ? -1.369 3.176 -18.913 1.00 97.25 81 VAL A CA 1
ATOM 654 C C . VAL A 1 81 ? -2.088 2.155 -19.773 1.00 97.25 81 VAL A C 1
ATOM 656 O O . VAL A 1 81 ? -3.302 2.006 -19.696 1.00 97.25 81 VAL A O 1
ATOM 659 N N . ASP A 1 82 ? -1.313 1.422 -20.558 1.00 96.44 82 ASP A N 1
ATOM 660 C CA . ASP A 1 82 ? -1.785 0.337 -21.408 1.00 96.44 82 ASP A CA 1
ATOM 661 C C . ASP A 1 82 ? -0.761 -0.810 -21.424 1.00 96.44 82 ASP A C 1
ATOM 663 O O . ASP A 1 82 ? 0.217 -0.817 -20.669 1.00 96.44 82 ASP A O 1
ATOM 667 N N . ALA A 1 83 ? -0.966 -1.799 -22.295 1.00 95.31 83 ALA A N 1
ATOM 668 C CA . ALA A 1 83 ? -0.073 -2.950 -22.407 1.00 95.31 83 ALA A CA 1
ATOM 669 C C . ALA A 1 83 ? 1.388 -2.575 -22.731 1.00 95.31 83 ALA A C 1
ATOM 671 O O . ALA A 1 83 ? 2.291 -3.336 -22.395 1.00 95.31 83 ALA A O 1
ATOM 672 N N . THR A 1 84 ? 1.639 -1.412 -23.341 1.00 95.19 84 THR A N 1
ATOM 673 C CA . THR A 1 84 ? 2.992 -0.988 -23.736 1.00 95.19 84 THR A CA 1
ATOM 674 C C . THR A 1 84 ? 3.835 -0.532 -22.549 1.00 95.19 84 THR A C 1
ATOM 676 O O . THR A 1 84 ? 5.063 -0.534 -22.627 1.00 95.19 84 THR A O 1
ATOM 679 N N . ASN A 1 85 ? 3.199 -0.123 -21.445 1.00 95.12 85 ASN A N 1
ATOM 680 C CA . ASN A 1 85 ? 3.901 0.502 -20.328 1.00 95.12 85 ASN A CA 1
ATOM 681 C C . ASN A 1 85 ? 3.433 0.056 -18.931 1.00 95.12 85 ASN A C 1
ATOM 683 O O . ASN A 1 85 ? 4.045 0.472 -17.943 1.00 95.12 85 ASN A O 1
ATOM 687 N N . LEU A 1 86 ? 2.412 -0.803 -18.824 1.00 95.50 86 LEU A N 1
ATOM 688 C CA . LEU A 1 86 ? 1.868 -1.271 -17.546 1.00 95.50 86 LEU A CA 1
ATOM 689 C C . LEU A 1 86 ? 2.945 -1.909 -16.668 1.00 95.50 86 LEU A C 1
ATOM 691 O O . LEU A 1 86 ? 3.172 -1.451 -15.551 1.00 95.50 86 LEU A O 1
ATOM 695 N N . SER A 1 87 ? 3.638 -2.932 -17.170 1.00 95.31 87 SER A N 1
ATOM 696 C CA . SER A 1 87 ? 4.637 -3.679 -16.398 1.00 95.31 87 SER A CA 1
ATOM 697 C C . SER A 1 87 ? 5.786 -2.813 -15.859 1.00 95.31 87 SER A C 1
ATOM 699 O O . SER A 1 87 ? 6.024 -2.868 -14.649 1.00 95.31 87 SER A O 1
ATOM 701 N N . PRO A 1 88 ? 6.485 -1.992 -16.674 1.00 94.31 88 PRO A N 1
ATOM 702 C CA . PRO A 1 88 ? 7.569 -1.145 -16.172 1.00 94.31 88 PRO A CA 1
ATOM 703 C C . PRO A 1 88 ? 7.085 0.011 -15.285 1.00 94.31 88 PRO A C 1
ATOM 705 O O . PRO A 1 88 ? 7.847 0.482 -14.444 1.00 94.31 88 PRO A O 1
ATOM 708 N N . ARG A 1 89 ? 5.833 0.476 -15.430 1.00 95.19 89 ARG A N 1
ATOM 709 C CA . ARG A 1 89 ? 5.253 1.440 -14.482 1.00 95.19 89 ARG A CA 1
ATOM 710 C C . ARG A 1 89 ? 4.882 0.766 -13.166 1.00 95.19 89 ARG A C 1
ATOM 712 O O . ARG A 1 89 ? 5.064 1.369 -12.114 1.00 95.19 89 ARG A O 1
ATOM 719 N N . LEU A 1 90 ? 4.339 -0.444 -13.201 1.00 96.75 90 LEU A N 1
ATOM 720 C CA . LEU A 1 90 ? 3.838 -1.145 -12.021 1.00 96.75 90 LEU A CA 1
ATOM 721 C C . LEU A 1 90 ? 4.985 -1.631 -11.129 1.00 96.75 90 LEU A C 1
ATOM 723 O O . LEU A 1 90 ? 5.007 -1.355 -9.928 1.00 96.75 90 LEU A O 1
ATOM 727 N N . TRP A 1 91 ? 5.965 -2.315 -11.718 1.00 96.94 91 TRP A N 1
ATOM 728 C CA . TRP A 1 91 ? 7.039 -2.983 -10.989 1.00 96.94 91 TRP A CA 1
ATOM 729 C C . TRP A 1 91 ? 8.378 -2.245 -11.130 1.00 96.94 91 TRP A C 1
ATOM 731 O O . TRP A 1 91 ? 8.717 -1.804 -12.224 1.00 96.94 91 TRP A O 1
ATOM 741 N N . PRO A 1 92 ? 9.183 -2.133 -10.054 1.00 96.69 92 PRO A N 1
ATOM 742 C CA . PRO A 1 92 ? 8.981 -2.691 -8.714 1.00 96.69 92 PRO A CA 1
ATOM 743 C C . PRO A 1 92 ? 8.239 -1.746 -7.745 1.00 96.69 92 PRO A C 1
ATOM 745 O O . PRO A 1 92 ? 8.200 -2.026 -6.552 1.00 96.69 92 PRO A O 1
ATOM 748 N N . ARG A 1 93 ? 7.665 -0.627 -8.215 1.00 97.25 93 ARG A N 1
ATOM 749 C CA . ARG A 1 93 ? 7.036 0.386 -7.340 1.00 97.25 93 ARG A CA 1
ATOM 750 C C . ARG A 1 93 ? 5.910 -0.194 -6.481 1.00 97.25 93 ARG A C 1
ATOM 752 O O . ARG A 1 93 ? 5.871 0.057 -5.281 1.00 97.25 93 ARG A O 1
ATOM 759 N N . ALA A 1 94 ? 5.053 -1.031 -7.063 1.00 97.69 94 ALA A N 1
ATOM 760 C CA . ALA A 1 94 ? 3.990 -1.720 -6.334 1.00 97.69 94 ALA A CA 1
ATOM 761 C C . ALA A 1 94 ? 4.516 -2.681 -5.253 1.00 97.69 94 ALA A C 1
ATOM 763 O O . ALA A 1 94 ? 3.846 -2.887 -4.242 1.00 97.69 94 ALA A O 1
ATOM 764 N N . SER A 1 95 ? 5.729 -3.224 -5.411 1.00 97.56 95 SER A N 1
ATOM 765 C CA . SER A 1 95 ? 6.343 -4.105 -4.409 1.00 97.56 95 SER A CA 1
ATOM 766 C C . SER A 1 95 ? 6.595 -3.389 -3.083 1.00 97.56 95 SER A C 1
ATOM 768 O O . SER A 1 95 ? 6.517 -4.022 -2.037 1.00 97.56 95 SER A O 1
ATOM 770 N N . ALA A 1 96 ? 6.859 -2.078 -3.110 1.00 96.69 96 ALA A N 1
ATOM 771 C CA . ALA A 1 96 ? 7.069 -1.283 -1.903 1.00 96.69 96 ALA A CA 1
ATOM 772 C C . ALA A 1 96 ? 5.817 -1.261 -1.011 1.00 96.69 96 ALA A C 1
ATOM 774 O O . ALA A 1 96 ? 5.887 -1.548 0.183 1.00 96.69 96 ALA A O 1
ATOM 775 N N . ALA A 1 97 ? 4.657 -0.987 -1.609 1.00 96.38 97 ALA A N 1
ATOM 776 C CA . ALA A 1 97 ? 3.375 -1.054 -0.916 1.00 96.38 97 ALA A CA 1
ATOM 777 C C . ALA A 1 97 ? 3.002 -2.500 -0.543 1.00 96.38 97 ALA A C 1
ATOM 779 O O . ALA A 1 97 ? 2.467 -2.738 0.537 1.00 96.38 97 ALA A O 1
ATOM 780 N N . GLY A 1 98 ? 3.342 -3.479 -1.389 1.00 97.06 98 GLY A N 1
ATOM 781 C CA . GLY A 1 98 ? 3.155 -4.898 -1.080 1.00 97.06 98 GLY A CA 1
ATOM 782 C C . GLY A 1 98 ? 3.898 -5.336 0.186 1.00 97.06 98 GLY A C 1
ATOM 783 O O . GLY A 1 98 ? 3.310 -5.981 1.051 1.00 97.06 98 GLY A O 1
ATOM 784 N N . GLU A 1 99 ? 5.164 -4.940 0.344 1.00 97.50 99 GLU A N 1
ATOM 785 C CA . GLU A 1 99 ? 5.929 -5.250 1.555 1.00 97.50 99 GLU A CA 1
ATOM 786 C C . GLU A 1 99 ? 5.353 -4.549 2.791 1.00 97.50 99 GLU A C 1
ATOM 788 O O . GLU A 1 99 ? 5.252 -5.181 3.844 1.00 97.50 99 GLU A O 1
ATOM 793 N N . ARG A 1 100 ? 4.907 -3.292 2.649 1.00 96.06 100 ARG A N 1
ATOM 794 C CA . ARG A 1 100 ? 4.222 -2.535 3.708 1.00 96.06 100 ARG A CA 1
ATOM 795 C C . ARG A 1 100 ? 2.943 -3.222 4.192 1.00 96.06 100 ARG A C 1
ATOM 797 O O . ARG A 1 100 ? 2.667 -3.221 5.385 1.00 96.06 100 ARG A O 1
ATOM 804 N N . LEU A 1 101 ? 2.156 -3.783 3.280 1.00 96.19 101 LEU A N 1
ATOM 805 C CA . LEU A 1 101 ? 0.888 -4.437 3.613 1.00 96.19 101 LEU A CA 1
ATOM 806 C C . LEU A 1 101 ? 1.068 -5.850 4.186 1.00 96.19 101 LEU A C 1
ATOM 808 O O . LEU A 1 101 ? 0.152 -6.367 4.820 1.00 96.19 101 LEU A O 1
ATOM 812 N N . TRP A 1 102 ? 2.229 -6.472 3.970 1.00 96.38 102 TRP A N 1
ATOM 813 C CA . TRP A 1 102 ? 2.528 -7.825 4.444 1.00 96.38 102 TRP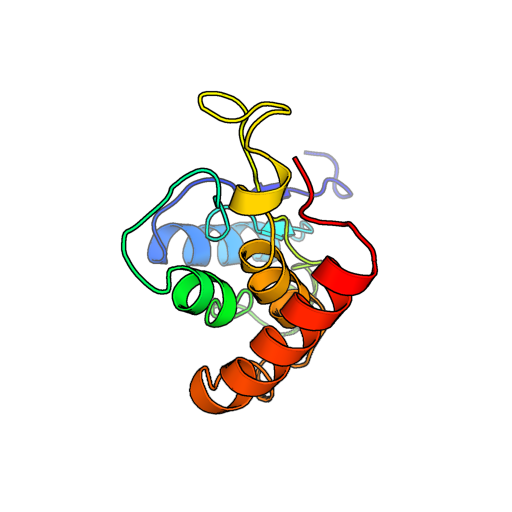 A CA 1
ATOM 814 C C . TRP A 1 102 ? 3.338 -7.856 5.744 1.00 96.38 102 TRP A C 1
ATOM 816 O O . TRP A 1 102 ? 3.094 -8.688 6.618 1.00 96.38 102 TRP A O 1
ATOM 826 N N . SER A 1 103 ? 4.350 -6.999 5.849 1.00 94.69 103 SER A N 1
ATOM 827 C CA . SER A 1 103 ? 5.354 -7.056 6.913 1.00 94.69 103 SER A CA 1
ATOM 828 C C . SER A 1 103 ? 4.982 -6.166 8.094 1.00 94.69 103 SER A C 1
ATOM 830 O O . SER A 1 103 ? 4.204 -5.225 7.966 1.00 94.69 103 SER A O 1
ATOM 832 N N . ASP A 1 104 ? 5.589 -6.427 9.252 1.00 90.75 104 ASP A N 1
ATOM 833 C CA . ASP A 1 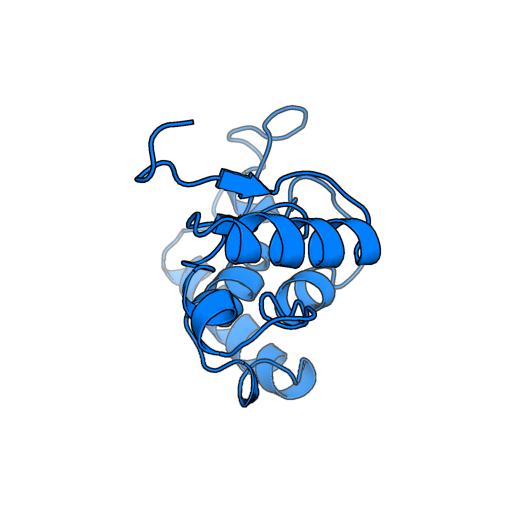104 ? 5.423 -5.568 10.425 1.00 90.75 104 ASP A CA 1
ATOM 834 C C . ASP A 1 104 ? 5.854 -4.123 10.110 1.00 90.75 104 ASP A C 1
ATOM 836 O O . ASP A 1 104 ? 6.888 -3.874 9.476 1.00 90.75 104 ASP A O 1
ATOM 840 N N . GLU A 1 105 ? 5.066 -3.154 10.573 1.00 86.81 105 GLU A N 1
ATOM 841 C CA . GLU A 1 105 ? 5.310 -1.728 10.350 1.00 86.81 105 GLU A CA 1
ATOM 842 C C . GLU A 1 105 ? 6.690 -1.273 10.864 1.00 86.81 105 GLU A C 1
ATOM 844 O O . GLU A 1 105 ? 7.347 -0.426 10.242 1.00 86.81 105 GLU A O 1
ATOM 849 N N . ARG A 1 106 ? 7.175 -1.883 11.951 1.00 87.94 106 ARG A N 1
ATOM 850 C CA . ARG A 1 106 ? 8.490 -1.603 12.550 1.00 87.94 106 ARG A CA 1
ATOM 851 C C . ARG A 1 106 ? 9.639 -2.063 11.657 1.00 87.94 106 ARG A C 1
ATOM 853 O O . ARG A 1 106 ? 10.704 -1.456 11.681 1.00 87.94 106 ARG A O 1
ATOM 860 N N . MET A 1 107 ? 9.419 -3.103 10.852 1.00 87.56 107 MET A N 1
ATOM 861 C CA . MET A 1 107 ? 10.408 -3.662 9.920 1.00 87.56 107 MET A CA 1
ATOM 862 C C . MET A 1 107 ? 10.441 -2.907 8.585 1.00 87.56 107 MET A C 1
ATOM 864 O O . MET A 1 107 ? 11.395 -3.033 7.822 1.00 87.56 107 MET A O 1
ATOM 868 N N . THR A 1 108 ? 9.411 -2.107 8.299 1.00 87.88 108 THR A N 1
ATOM 869 C CA . THR A 1 108 ? 9.205 -1.466 6.992 1.00 87.88 108 THR A CA 1
ATOM 870 C C . THR A 1 108 ? 9.408 0.047 7.005 1.00 87.88 108 THR A C 1
ATOM 872 O O . THR A 1 108 ? 8.986 0.745 6.093 1.00 87.88 108 THR A O 1
ATOM 875 N N . SER A 1 109 ? 10.084 0.593 8.018 1.00 85.62 109 SER A N 1
ATOM 876 C CA . SER A 1 109 ? 10.279 2.048 8.154 1.00 85.62 109 SER A CA 1
ATOM 877 C C . SER A 1 109 ? 11.610 2.573 7.587 1.00 85.62 109 SER A C 1
ATOM 879 O O . SER A 1 109 ? 11.733 3.770 7.345 1.00 85.62 109 SER A O 1
ATOM 881 N N . SER A 1 110 ? 12.596 1.703 7.338 1.00 94.44 110 SER A N 1
ATOM 882 C CA . SER A 1 110 ? 13.914 2.085 6.810 1.00 94.44 110 SER A CA 1
ATOM 883 C C . SER A 1 110 ? 14.014 1.833 5.306 1.00 94.44 110 SER A C 1
ATOM 885 O O . SER A 1 110 ? 14.057 0.690 4.850 1.00 94.44 110 SER A O 1
ATOM 887 N N . VAL A 1 111 ? 14.076 2.915 4.528 1.00 95.75 111 VAL A N 1
ATOM 888 C CA . VAL A 1 111 ? 14.294 2.873 3.071 1.00 95.75 111 VAL A CA 1
ATOM 889 C C . VAL A 1 111 ? 15.677 2.307 2.733 1.00 95.75 111 VAL A C 1
ATOM 891 O O . VAL A 1 111 ? 15.811 1.527 1.790 1.00 95.75 111 VAL A O 1
ATOM 894 N N . ILE A 1 112 ? 16.694 2.652 3.529 1.00 96.44 112 ILE A N 1
ATOM 895 C CA . ILE A 1 112 ? 18.082 2.214 3.324 1.00 96.44 112 ILE A CA 1
ATOM 896 C C . ILE A 1 112 ? 18.183 0.688 3.441 1.00 96.44 112 ILE A C 1
ATOM 898 O O . ILE A 1 112 ? 18.819 0.054 2.603 1.00 96.44 112 ILE A O 1
ATOM 902 N N . ASP A 1 113 ? 17.498 0.090 4.418 1.00 95.50 113 ASP A N 1
ATOM 903 C CA . ASP A 1 113 ? 17.500 -1.368 4.612 1.00 95.50 113 ASP A CA 1
ATOM 904 C C . ASP A 1 113 ? 16.616 -2.101 3.590 1.00 95.50 113 ASP A C 1
ATOM 906 O O . ASP A 1 113 ? 16.823 -3.283 3.291 1.00 95.50 113 ASP A O 1
ATOM 910 N N . ALA A 1 114 ? 15.612 -1.413 3.042 1.00 97.19 114 ALA A N 1
ATOM 911 C CA . ALA A 1 114 ? 14.724 -1.954 2.019 1.00 97.19 114 ALA A CA 1
ATOM 912 C C . ALA A 1 114 ? 15.376 -2.002 0.636 1.00 97.19 114 ALA A C 1
ATOM 914 O O . ALA A 1 114 ? 15.194 -2.974 -0.103 1.00 97.19 114 ALA A O 1
ATOM 915 N N . PHE A 1 115 ? 16.163 -0.980 0.295 1.00 97.50 115 PHE A N 1
ATOM 916 C CA . PHE A 1 115 ? 16.691 -0.786 -1.052 1.00 97.50 115 PHE A CA 1
ATOM 917 C C . PHE A 1 115 ? 17.470 -2.001 -1.597 1.00 97.50 115 PHE A C 1
ATOM 919 O O . PHE A 1 115 ? 17.120 -2.467 -2.686 1.00 97.50 115 PHE A O 1
ATOM 926 N N . PRO A 1 116 ? 18.437 -2.612 -0.874 1.00 97.75 116 PRO A N 1
ATOM 927 C CA . PRO A 1 116 ? 19.163 -3.778 -1.384 1.00 97.75 116 PRO A CA 1
ATOM 928 C C . PRO A 1 116 ? 18.249 -4.970 -1.701 1.00 97.75 116 PRO A C 1
ATOM 930 O O . PRO A 1 116 ? 18.433 -5.650 -2.711 1.00 97.75 116 PRO A O 1
ATOM 933 N N . ARG A 1 117 ? 17.230 -5.208 -0.864 1.00 97.31 117 ARG A N 1
ATOM 934 C CA . ARG A 1 117 ? 16.273 -6.313 -1.037 1.00 97.31 117 ARG A CA 1
ATOM 935 C C . ARG A 1 117 ? 15.327 -6.057 -2.204 1.00 97.31 117 ARG A C 1
ATOM 937 O O . ARG A 1 117 ? 15.049 -6.976 -2.972 1.00 97.31 117 ARG A O 1
ATOM 944 N N . LEU A 1 118 ? 14.870 -4.816 -2.368 1.00 97.62 118 LEU A N 1
ATOM 945 C CA . LEU A 1 118 ? 14.014 -4.425 -3.485 1.00 97.62 118 LEU A CA 1
ATOM 946 C C . LEU A 1 118 ? 14.758 -4.530 -4.825 1.00 97.62 118 LEU A C 1
ATOM 948 O O . LEU A 1 118 ? 14.186 -5.012 -5.805 1.00 97.62 118 LEU A O 1
ATOM 952 N N . VAL A 1 119 ? 16.039 -4.145 -4.862 1.00 97.56 119 VAL A N 1
ATOM 953 C CA . VAL A 1 119 ? 16.902 -4.306 -6.043 1.00 97.56 119 VAL A CA 1
ATOM 954 C C . VAL A 1 119 ? 17.089 -5.786 -6.393 1.00 97.56 119 VAL A C 1
ATOM 956 O O . VAL A 1 119 ? 16.894 -6.156 -7.554 1.00 97.56 119 VAL A O 1
ATOM 959 N N . ASP A 1 120 ? 17.390 -6.648 -5.414 1.00 97.81 120 ASP A N 1
ATOM 960 C CA . ASP A 1 120 ? 17.484 -8.099 -5.645 1.00 97.81 120 ASP A CA 1
ATOM 961 C C . ASP A 1 120 ? 16.154 -8.675 -6.158 1.00 97.81 120 ASP A C 1
ATOM 963 O O . ASP A 1 120 ? 16.115 -9.385 -7.168 1.00 97.81 120 ASP A O 1
ATOM 967 N N . PHE A 1 121 ? 15.035 -8.306 -5.528 1.00 97.44 121 PHE A N 1
ATOM 968 C CA . PHE A 1 121 ? 13.706 -8.747 -5.949 1.00 97.44 121 PHE A CA 1
ATOM 969 C C . PHE A 1 121 ? 13.382 -8.305 -7.381 1.00 97.44 121 PHE A C 1
ATOM 971 O O . PHE A 1 121 ? 12.904 -9.108 -8.186 1.00 97.44 121 PHE A O 1
ATOM 978 N N . ARG A 1 122 ? 13.726 -7.068 -7.753 1.00 96.62 122 ARG A N 1
ATOM 979 C CA . ARG A 1 122 ? 13.581 -6.557 -9.123 1.00 96.62 122 ARG A CA 1
ATOM 980 C C . ARG A 1 122 ? 14.387 -7.390 -10.124 1.00 96.62 122 ARG A C 1
ATOM 982 O O . ARG A 1 122 ? 13.872 -7.710 -11.196 1.00 96.62 122 ARG A O 1
ATOM 989 N N . CYS A 1 123 ? 15.614 -7.787 -9.792 1.00 96.81 123 CYS A N 1
ATOM 990 C CA . CYS A 1 123 ? 16.413 -8.686 -10.634 1.00 96.81 123 CYS A CA 1
ATOM 991 C C . CYS A 1 123 ? 15.759 -10.071 -10.790 1.00 96.81 123 CYS A C 1
ATOM 993 O O . CYS A 1 123 ? 15.759 -10.633 -11.888 1.00 96.81 123 CYS A O 1
ATOM 995 N N . ARG A 1 124 ? 15.129 -10.606 -9.735 1.00 96.81 124 ARG A N 1
ATOM 996 C CA . ARG A 1 124 ? 14.353 -11.858 -9.823 1.00 96.81 124 ARG A CA 1
ATOM 997 C C . ARG A 1 124 ? 13.128 -11.711 -10.724 1.00 96.81 124 ARG A C 1
ATOM 999 O O . ARG A 1 124 ? 12.889 -12.581 -11.556 1.00 96.81 124 ARG A O 1
ATOM 1006 N N . LEU A 1 125 ? 12.389 -10.607 -10.622 1.00 96.00 125 LEU A N 1
ATOM 1007 C CA . LEU A 1 125 ? 11.247 -10.326 -11.500 1.00 96.00 125 LEU A CA 1
ATOM 1008 C C . LEU A 1 125 ? 11.657 -10.274 -12.985 1.00 96.00 125 LEU A C 1
ATOM 1010 O O . LEU A 1 125 ? 10.943 -10.811 -13.834 1.00 96.00 125 LEU A O 1
ATOM 1014 N N . LEU A 1 126 ? 12.826 -9.699 -13.304 1.00 94.94 126 LEU A N 1
ATOM 1015 C CA . LEU A 1 126 ? 13.386 -9.739 -14.664 1.00 94.94 126 LEU A CA 1
ATOM 1016 C C . LEU A 1 126 ? 13.682 -11.169 -15.118 1.00 94.94 126 LEU A C 1
ATOM 1018 O O . LEU A 1 126 ? 13.310 -11.553 -16.226 1.00 94.94 126 LEU A O 1
ATOM 1022 N N . ARG A 1 127 ? 14.301 -11.978 -14.250 1.00 95.56 127 ARG A N 1
ATOM 1023 C CA . ARG A 1 127 ? 14.580 -13.393 -14.531 1.00 95.56 127 ARG A CA 1
ATOM 1024 C C . ARG A 1 127 ? 13.303 -14.181 -14.847 1.00 95.56 127 ARG A C 1
ATOM 1026 O O . ARG A 1 127 ? 13.341 -15.068 -15.696 1.00 95.56 127 ARG A O 1
ATOM 1033 N N . TYR A 1 128 ? 12.183 -13.832 -14.214 1.00 94.81 128 TYR A N 1
ATOM 1034 C CA . TYR A 1 128 ? 10.866 -14.431 -14.457 1.00 94.81 128 TYR A CA 1
ATOM 1035 C C . TYR A 1 128 ? 10.042 -13.743 -15.554 1.00 94.81 1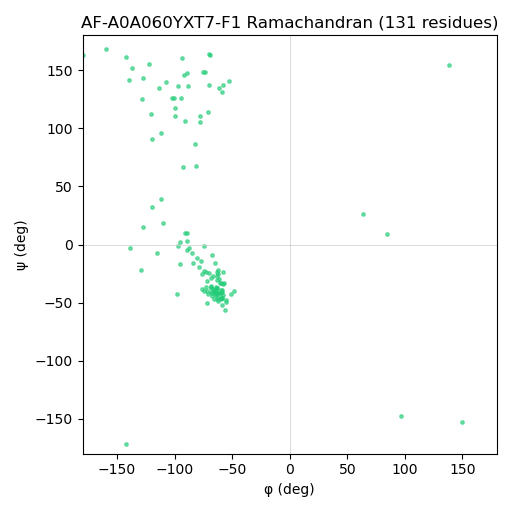28 TYR A C 1
ATOM 1037 O O . TYR A 1 128 ? 8.876 -14.083 -15.727 1.00 94.81 128 TYR A O 1
ATOM 1045 N N . ARG A 1 129 ? 10.634 -12.821 -16.326 1.00 90.69 129 ARG A N 1
ATOM 1046 C CA . ARG A 1 129 ? 9.990 -12.153 -17.473 1.00 90.69 129 ARG A CA 1
ATOM 1047 C C . ARG A 1 129 ? 8.775 -11.281 -17.120 1.00 90.69 129 ARG A C 1
ATOM 1049 O O . ARG A 1 129 ? 7.936 -11.032 -17.975 1.00 90.69 129 ARG A O 1
ATOM 1056 N N . VAL A 1 130 ? 8.699 -10.761 -15.893 1.00 86.31 130 VAL A N 1
ATOM 1057 C CA . VAL A 1 130 ? 7.576 -9.912 -15.436 1.00 86.31 130 VAL A CA 1
ATOM 1058 C C . VAL A 1 130 ? 7.609 -8.501 -16.050 1.00 86.31 130 VAL A C 1
ATOM 1060 O O . VAL A 1 130 ? 6.578 -7.847 -16.151 1.00 86.31 130 VAL A O 1
ATOM 1063 N N . MET A 1 131 ? 8.781 -8.020 -16.478 1.00 76.62 131 MET A N 1
ATOM 1064 C CA . MET A 1 131 ? 8.983 -6.663 -17.019 1.00 76.62 131 MET A CA 1
ATOM 1065 C C . MET A 1 131 ? 9.497 -6.664 -18.469 1.00 76.62 131 MET A C 1
ATOM 1067 O O . MET A 1 131 ? 10.287 -5.798 -18.839 1.00 76.62 131 MET A O 1
ATOM 1071 N N . LEU A 1 132 ? 9.107 -7.652 -19.277 1.00 65.81 132 LEU A N 1
ATOM 1072 C CA . LEU A 1 132 ? 9.357 -7.608 -20.720 1.00 65.81 132 LEU A CA 1
ATOM 1073 C C . LEU A 1 132 ? 8.188 -6.901 -21.415 1.00 65.81 132 LEU A C 1
ATOM 1075 O O . LEU A 1 132 ? 7.035 -7.137 -21.056 1.00 65.81 132 LEU A O 1
ATOM 1079 N N . ILE A 1 133 ? 8.521 -6.027 -22.363 1.00 57.50 133 ILE A N 1
ATOM 1080 C CA . ILE A 1 133 ? 7.598 -5.443 -23.344 1.00 57.50 133 ILE A CA 1
ATOM 1081 C C . ILE A 1 133 ? 7.709 -6.285 -24.613 1.00 57.50 133 ILE A C 1
ATOM 1083 O O . ILE A 1 133 ? 8.862 -6.654 -24.945 1.00 57.50 133 ILE A O 1
#

pLDDT: mean 95.2, std 5.22, range [57.5, 98.38]

Organism: Oncorhynchus mykiss (NCBI:txid8022)